Protein AF-A0A1I7WMR1-F1 (afdb_monomer_lite)

Structure (mmCIF, N/CA/C/O backbone):
data_AF-A0A1I7WMR1-F1
#
_entry.id   AF-A0A1I7WMR1-F1
#
loop_
_atom_site.group_PDB
_atom_site.id
_atom_site.type_symbol
_atom_site.label_atom_id
_atom_site.label_alt_id
_atom_site.label_comp_id
_atom_site.label_asym_id
_atom_site.label_entity_id
_atom_site.label_seq_id
_atom_site.pdbx_PDB_ins_code
_atom_site.Cartn_x
_atom_site.Cartn_y
_atom_site.Cartn_z
_atom_site.occupancy
_atom_site.B_iso_or_equiv
_atom_site.auth_seq_id
_atom_site.auth_comp_id
_atom_site.auth_asym_id
_atom_site.auth_atom_id
_atom_site.pdbx_PDB_model_num
ATOM 1 N N . MET A 1 1 ? 25.795 9.530 -84.451 1.00 42.78 1 MET A N 1
ATOM 2 C CA . MET A 1 1 ? 26.463 8.568 -83.548 1.00 42.78 1 MET A CA 1
ATOM 3 C C . MET A 1 1 ? 25.908 8.769 -82.147 1.00 42.78 1 MET A C 1
ATOM 5 O O . MET A 1 1 ? 25.925 9.890 -81.662 1.00 42.78 1 MET A O 1
ATOM 9 N N . ALA A 1 2 ? 25.283 7.728 -81.600 1.00 42.16 2 ALA A N 1
ATOM 10 C CA . ALA A 1 2 ? 24.479 7.736 -80.379 1.00 42.16 2 ALA A CA 1
ATOM 11 C C . ALA A 1 2 ? 25.284 7.271 -79.154 1.00 42.16 2 ALA A C 1
ATOM 13 O O . ALA A 1 2 ? 26.173 6.439 -79.315 1.00 42.16 2 ALA A O 1
ATOM 14 N N . SER A 1 3 ? 24.933 7.779 -77.967 1.00 45.47 3 SER A N 1
ATOM 15 C CA . SER A 1 3 ? 25.080 7.193 -76.610 1.00 45.47 3 SER A CA 1
ATOM 16 C C . SER A 1 3 ? 24.364 8.169 -75.647 1.00 45.47 3 SER A C 1
ATOM 18 O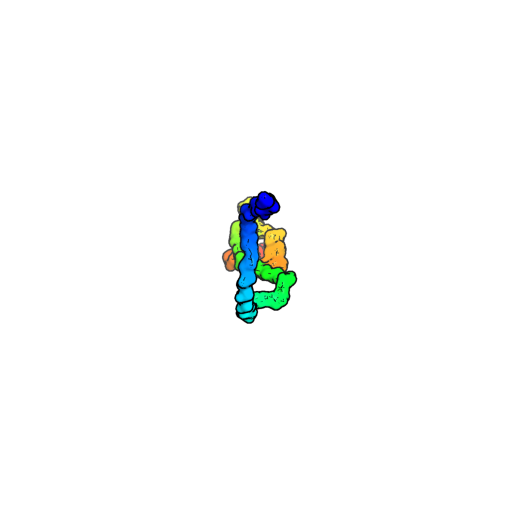 O . SER A 1 3 ? 24.759 9.327 -75.591 1.00 45.47 3 SER A O 1
ATOM 20 N N . THR A 1 4 ? 23.131 7.916 -75.172 1.00 49.88 4 THR A N 1
ATOM 21 C CA . THR A 1 4 ? 22.756 7.237 -73.896 1.00 49.88 4 THR A CA 1
ATOM 22 C C . THR A 1 4 ? 23.510 7.808 -72.679 1.00 49.88 4 THR A C 1
ATOM 24 O O . THR A 1 4 ? 24.721 7.933 -72.748 1.00 49.88 4 THR A O 1
ATOM 27 N N . SER A 1 5 ? 22.927 8.156 -71.530 1.00 44.78 5 SER A N 1
ATOM 28 C CA . SER A 1 5 ? 21.773 7.582 -70.830 1.00 44.78 5 SER A CA 1
ATOM 29 C C . SER A 1 5 ? 21.240 8.525 -69.737 1.00 44.78 5 SER A C 1
ATOM 31 O O . SER A 1 5 ? 21.999 9.221 -69.069 1.00 44.78 5 SER A O 1
ATOM 33 N N . SER A 1 6 ? 19.929 8.454 -69.528 1.00 45.34 6 SER A N 1
ATOM 34 C CA . SER A 1 6 ? 19.134 8.931 -68.391 1.00 45.34 6 SER A CA 1
ATOM 35 C C . SER A 1 6 ? 19.510 8.296 -67.043 1.00 45.34 6 SER A C 1
ATOM 37 O O . SER A 1 6 ? 19.782 7.098 -66.997 1.00 45.34 6 SER A O 1
ATOM 39 N N . GLY A 1 7 ? 19.384 9.052 -65.945 1.00 41.31 7 GLY A N 1
ATOM 40 C CA . GLY A 1 7 ? 19.329 8.515 -64.579 1.00 41.31 7 GLY A CA 1
ATOM 41 C C . GLY A 1 7 ? 19.248 9.616 -63.517 1.00 41.31 7 GLY A C 1
ATOM 42 O O . GLY A 1 7 ? 20.179 10.399 -63.376 1.00 41.31 7 GLY A O 1
ATOM 43 N N . GLN A 1 8 ? 18.124 9.671 -62.805 1.00 39.50 8 GLN A N 1
ATOM 44 C CA . GLN A 1 8 ? 17.698 10.698 -61.854 1.00 39.50 8 GLN A CA 1
ATOM 45 C C . GLN A 1 8 ? 17.534 10.046 -60.460 1.00 39.50 8 GLN A C 1
ATOM 47 O O . GLN A 1 8 ? 16.769 9.093 -60.364 1.00 39.50 8 GLN A O 1
ATOM 52 N N . ASP A 1 9 ? 18.261 10.573 -59.453 1.00 36.34 9 ASP A N 1
ATOM 53 C CA . ASP A 1 9 ? 17.999 10.668 -57.986 1.00 36.34 9 ASP A CA 1
ATOM 54 C C . ASP A 1 9 ? 17.724 9.407 -57.104 1.00 36.34 9 ASP A C 1
ATOM 56 O O . ASP A 1 9 ? 17.287 8.380 -57.613 1.00 36.34 9 ASP A O 1
ATOM 60 N N . PRO A 1 10 ? 17.789 9.474 -55.740 1.00 54.31 10 PRO A N 1
ATOM 61 C CA . PRO A 1 10 ? 18.653 10.250 -54.819 1.00 54.31 10 PRO A CA 1
ATOM 62 C C . PRO A 1 10 ? 19.103 9.467 -53.533 1.00 54.31 10 PRO A C 1
ATOM 64 O O . PRO A 1 10 ? 18.796 8.297 -53.339 1.00 54.31 10 PRO A O 1
ATOM 67 N N . ALA A 1 11 ? 19.735 10.197 -52.597 1.00 32.97 11 ALA A N 1
ATOM 68 C CA . ALA A 1 11 ? 19.688 10.027 -51.128 1.00 32.97 11 ALA A CA 1
ATOM 69 C C . ALA A 1 11 ? 20.765 9.179 -50.402 1.00 32.97 11 ALA A C 1
ATOM 71 O O . ALA A 1 11 ? 20.591 8.009 -50.092 1.00 32.97 11 ALA A O 1
ATOM 72 N N . GLY A 1 12 ? 21.815 9.885 -49.956 1.00 43.06 12 GLY A N 1
ATOM 73 C CA . GLY A 1 12 ? 22.139 10.003 -48.527 1.00 43.06 12 GLY A CA 1
ATOM 74 C C . GLY A 1 12 ? 22.847 8.833 -47.839 1.00 43.06 12 GLY A C 1
ATOM 75 O O . GLY A 1 12 ? 22.216 7.969 -47.240 1.00 43.06 12 GLY A O 1
ATOM 76 N N . THR A 1 13 ? 24.175 8.895 -47.743 1.00 43.97 13 THR A N 1
ATOM 77 C CA . THR A 1 13 ? 24.901 8.219 -46.655 1.00 43.97 13 THR A CA 1
ATOM 78 C C . THR A 1 13 ? 26.031 9.123 -46.178 1.00 43.97 13 THR A C 1
ATOM 80 O O . THR A 1 13 ? 27.170 9.020 -46.621 1.00 43.97 13 THR A O 1
ATOM 83 N N . ASN A 1 14 ? 25.697 10.067 -45.293 1.00 41.06 14 ASN A N 1
ATOM 84 C CA . ASN A 1 14 ? 26.701 10.854 -44.588 1.00 41.06 14 ASN A CA 1
ATOM 85 C C . ASN A 1 14 ? 27.344 9.981 -43.511 1.00 41.06 14 ASN A C 1
ATOM 87 O O . ASN A 1 14 ? 26.767 9.714 -42.459 1.00 41.06 14 ASN A O 1
ATOM 91 N N . SER A 1 15 ? 28.581 9.582 -43.779 1.00 47.19 15 SER A N 1
ATOM 92 C CA . SER A 1 15 ? 29.567 9.253 -42.765 1.00 47.19 15 SER A CA 1
ATOM 93 C C . SER A 1 15 ? 29.745 10.455 -41.835 1.00 47.19 15 SER A C 1
ATOM 95 O O . SER A 1 15 ? 30.333 11.468 -42.209 1.00 47.19 15 SER A O 1
ATOM 97 N N . THR A 1 16 ? 29.243 10.361 -40.610 1.00 36.94 16 THR A N 1
ATOM 98 C CA . THR A 1 16 ? 29.669 11.236 -39.518 1.00 36.94 16 THR A CA 1
ATOM 99 C C . THR A 1 16 ? 30.042 10.349 -38.347 1.00 36.94 16 THR A C 1
ATOM 101 O O . THR A 1 16 ? 29.195 9.820 -37.634 1.00 36.94 16 THR A O 1
ATOM 104 N N . GLN A 1 17 ? 31.352 10.160 -38.197 1.00 51.69 17 GLN A N 1
ATOM 105 C CA . GLN A 1 17 ? 31.973 9.751 -36.949 1.00 51.69 17 GLN A CA 1
ATOM 106 C C . GLN A 1 17 ? 31.542 10.737 -35.860 1.00 51.69 17 GLN A C 1
ATOM 108 O O . GLN A 1 17 ? 32.059 11.848 -35.782 1.00 51.69 17 GLN A O 1
ATOM 113 N N . SER A 1 18 ? 30.610 10.334 -35.004 1.00 39.44 18 SER A N 1
ATOM 114 C CA . SER A 1 18 ? 30.485 10.913 -33.673 1.00 39.44 18 SER A CA 1
ATOM 115 C C . SER A 1 18 ? 31.064 9.905 -32.691 1.00 39.44 18 SER A C 1
ATOM 117 O O . SER A 1 18 ? 30.402 8.950 -32.286 1.00 39.44 18 SER A O 1
ATOM 119 N N . SER A 1 19 ? 32.333 10.106 -32.344 1.00 47.72 19 SER A N 1
ATOM 120 C CA . SER A 1 19 ? 32.955 9.529 -31.159 1.00 47.72 19 SER A CA 1
ATOM 121 C C . SER A 1 19 ? 32.233 10.064 -29.922 1.00 47.72 19 SER A C 1
ATOM 123 O O . SER A 1 19 ? 32.632 11.051 -29.300 1.00 47.72 19 SER A O 1
ATOM 125 N N . SER A 1 20 ? 31.116 9.425 -29.585 1.00 50.28 20 SER A N 1
ATOM 126 C CA . SER A 1 20 ? 30.415 9.6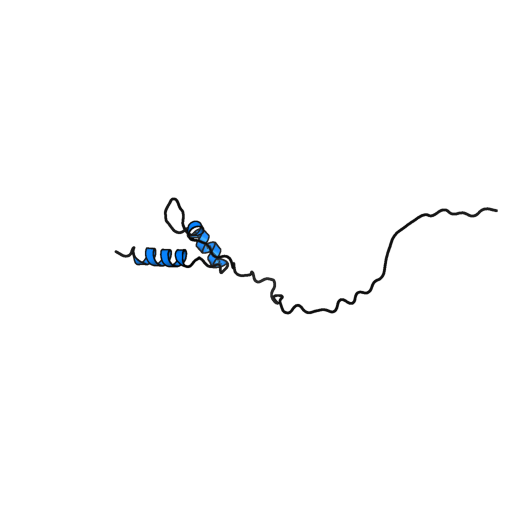55 -28.331 1.00 50.28 20 SER A CA 1
ATOM 127 C C . SER A 1 20 ? 31.333 9.197 -27.208 1.00 50.28 20 SER A C 1
ATOM 129 O O . SER A 1 20 ? 31.513 8.007 -26.978 1.00 50.28 20 SER A O 1
ATOM 131 N N . LYS A 1 21 ? 31.974 10.168 -26.553 1.00 50.75 21 LYS A N 1
ATOM 132 C CA . LYS A 1 21 ? 32.687 9.977 -25.292 1.00 50.75 21 LYS A CA 1
ATOM 133 C C . LYS A 1 21 ? 31.750 9.218 -24.355 1.00 50.75 21 LYS A C 1
ATOM 135 O O . LYS A 1 21 ? 30.667 9.721 -24.058 1.00 50.75 21 LYS A O 1
ATOM 140 N N . ASP A 1 22 ? 32.169 8.034 -23.919 1.00 58.00 22 ASP A N 1
ATOM 141 C CA . ASP A 1 22 ? 31.513 7.258 -22.870 1.00 58.00 22 ASP A CA 1
ATOM 142 C C . ASP A 1 22 ? 31.531 8.066 -21.567 1.00 58.00 22 ASP A C 1
ATOM 144 O O . ASP A 1 22 ? 32.384 7.891 -20.693 1.00 58.00 22 ASP A O 1
ATOM 148 N N . THR A 1 23 ? 30.596 9.003 -21.431 1.00 62.03 23 THR A N 1
ATOM 149 C CA . THR A 1 23 ? 30.292 9.636 -20.156 1.00 62.03 23 THR A CA 1
ATOM 150 C C . THR A 1 23 ? 29.622 8.557 -19.321 1.00 62.03 23 THR A C 1
ATOM 152 O O . THR A 1 23 ? 28.406 8.396 -19.369 1.00 62.03 23 THR A O 1
ATOM 155 N N . LYS A 1 24 ? 30.423 7.747 -18.617 1.00 64.19 24 LYS A N 1
ATOM 156 C CA . LYS A 1 24 ? 29.923 6.730 -17.689 1.00 64.19 24 LYS A CA 1
ATOM 157 C C . LYS A 1 24 ? 28.990 7.417 -16.694 1.00 64.19 24 LYS A C 1
ATOM 159 O O . LYS A 1 24 ? 29.449 8.118 -15.792 1.00 64.19 24 LYS A O 1
ATOM 164 N N . LEU A 1 25 ? 27.684 7.242 -16.876 1.00 64.62 25 LEU A N 1
ATOM 165 C CA . LEU A 1 25 ? 26.687 7.702 -15.925 1.00 64.62 25 LEU A CA 1
ATOM 166 C C . LEU A 1 25 ? 26.823 6.824 -14.676 1.00 64.62 25 LEU A C 1
ATOM 168 O O . LEU A 1 25 ? 26.337 5.698 -14.634 1.00 64.62 25 LEU A O 1
ATOM 172 N N . TYR A 1 26 ? 27.512 7.334 -13.653 1.00 67.75 26 TYR A N 1
ATOM 173 C CA . TYR A 1 26 ? 27.673 6.673 -12.346 1.00 67.75 26 TYR A CA 1
ATOM 174 C C . TYR A 1 26 ? 26.356 6.546 -11.555 1.00 67.75 26 TYR A C 1
ATOM 176 O O . TYR A 1 26 ? 26.349 6.063 -10.427 1.00 67.75 26 TYR A O 1
ATOM 184 N N . THR A 1 27 ? 25.243 6.988 -12.133 1.00 78.69 27 THR A N 1
ATOM 185 C CA . THR A 1 27 ? 23.899 6.921 -11.559 1.00 78.69 27 THR A CA 1
ATOM 186 C C . THR A 1 27 ? 23.145 5.644 -11.932 1.00 78.69 27 THR A C 1
ATOM 188 O O . THR A 1 27 ? 22.119 5.356 -11.318 1.00 78.69 27 THR A O 1
ATOM 191 N N . GLU A 1 28 ? 23.619 4.856 -12.904 1.00 84.56 28 GLU A N 1
ATOM 192 C CA . GLU A 1 28 ? 22.970 3.591 -13.259 1.00 84.56 28 GLU A CA 1
ATOM 193 C C . GLU A 1 28 ? 23.322 2.463 -12.283 1.00 84.56 28 GLU A C 1
ATOM 195 O O . GLU A 1 28 ? 24.469 2.286 -11.867 1.00 84.56 28 GLU A O 1
ATOM 200 N N . ARG A 1 29 ? 22.324 1.634 -11.950 1.00 88.56 29 ARG A N 1
ATOM 201 C CA . ARG A 1 29 ? 22.552 0.415 -11.171 1.00 88.56 29 ARG A CA 1
ATOM 202 C C . ARG A 1 29 ? 23.445 -0.561 -11.937 1.00 88.56 29 ARG A C 1
ATOM 204 O O . ARG A 1 29 ? 23.155 -0.912 -13.078 1.00 88.56 29 ARG A O 1
ATOM 211 N N . PHE A 1 30 ? 24.450 -1.097 -11.244 1.00 88.25 30 PHE A N 1
ATOM 212 C CA . PHE A 1 30 ? 25.324 -2.147 -11.772 1.00 88.25 30 PHE A CA 1
ATOM 213 C C . PHE A 1 30 ? 24.576 -3.470 -12.027 1.00 88.25 30 PHE A C 1
ATOM 215 O O . PHE A 1 30 ? 24.809 -4.133 -13.033 1.00 88.25 30 PHE A O 1
ATOM 222 N N . VAL A 1 31 ? 23.632 -3.837 -11.152 1.00 90.75 31 VAL A N 1
ATOM 223 C CA . VAL A 1 31 ? 22.812 -5.051 -11.299 1.00 90.75 31 VAL A CA 1
ATOM 224 C C . VAL A 1 31 ? 21.404 -4.670 -11.749 1.00 90.75 31 VAL A C 1
ATOM 226 O O . VAL A 1 31 ? 20.593 -4.204 -10.950 1.00 90.75 31 VAL A O 1
ATOM 229 N N . LYS A 1 32 ? 21.110 -4.877 -13.037 1.00 89.38 32 LYS A N 1
ATOM 230 C CA . LYS A 1 32 ? 19.824 -4.496 -13.655 1.00 89.38 32 LYS A CA 1
ATOM 231 C C . LYS A 1 32 ? 18.676 -5.476 -13.371 1.00 89.38 32 LYS A C 1
ATOM 233 O O . LYS A 1 32 ? 17.523 -5.118 -13.564 1.00 89.38 32 LYS A O 1
ATOM 238 N N . SER A 1 33 ? 18.971 -6.694 -12.909 1.00 93.25 33 SER A N 1
ATOM 239 C CA . SER A 1 33 ? 17.963 -7.728 -12.617 1.00 93.25 33 SER A CA 1
ATOM 240 C C . SER A 1 33 ? 17.248 -7.545 -11.275 1.00 93.25 33 SER A C 1
ATOM 242 O O . SER A 1 33 ? 16.199 -8.148 -11.056 1.00 93.25 33 SER A O 1
ATOM 244 N N . VAL A 1 34 ? 17.801 -6.733 -10.371 1.00 91.62 34 VAL A N 1
ATOM 245 C CA . VAL A 1 34 ? 17.202 -6.477 -9.058 1.00 91.62 34 VAL A CA 1
ATOM 246 C C . VAL A 1 34 ? 16.107 -5.432 -9.215 1.00 91.62 34 VAL A C 1
ATOM 248 O O . VAL A 1 34 ? 16.366 -4.306 -9.648 1.00 91.62 34 VAL A O 1
ATOM 251 N N . GLN A 1 35 ? 14.885 -5.801 -8.836 1.00 90.88 35 GLN A N 1
ATOM 252 C CA . GLN A 1 35 ? 13.761 -4.871 -8.843 1.00 90.88 35 GLN A CA 1
ATOM 253 C C . GLN A 1 35 ? 14.006 -3.717 -7.861 1.00 90.88 35 GLN A C 1
ATOM 255 O O . GLN A 1 35 ? 14.755 -3.836 -6.888 1.00 90.88 35 GLN A O 1
ATOM 260 N N . PHE A 1 36 ? 13.444 -2.553 -8.165 1.00 92.38 36 PHE A N 1
ATOM 261 C CA . PHE A 1 36 ? 13.472 -1.431 -7.235 1.00 92.38 36 PHE A CA 1
ATOM 262 C C . PHE A 1 36 ? 12.368 -1.596 -6.185 1.00 92.38 36 PHE A C 1
ATOM 264 O O . PHE A 1 36 ? 11.289 -2.084 -6.533 1.00 92.38 36 PHE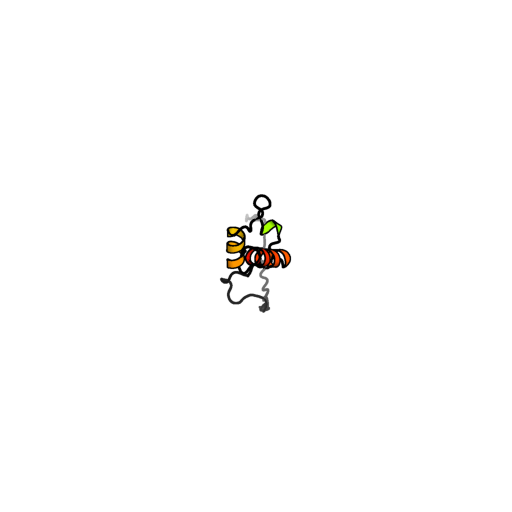 A O 1
ATOM 271 N N . PRO A 1 37 ? 12.609 -1.159 -4.938 1.00 93.69 37 PRO A N 1
ATOM 272 C CA . PRO A 1 37 ? 11.553 -1.021 -3.944 1.00 93.69 37 PRO A CA 1
ATOM 273 C C . PRO A 1 37 ? 10.407 -0.148 -4.461 1.00 93.69 37 PRO A C 1
ATOM 275 O O . PRO A 1 37 ? 10.642 0.813 -5.203 1.00 93.69 37 PRO A O 1
ATOM 278 N N . ILE A 1 38 ? 9.175 -0.431 -4.034 1.00 93.69 38 ILE A N 1
ATOM 279 C CA . ILE A 1 38 ? 8.067 0.505 -4.250 1.00 93.69 38 ILE A CA 1
ATOM 280 C C . ILE A 1 38 ? 8.275 1.731 -3.354 1.00 93.69 38 ILE A C 1
ATOM 282 O O . ILE A 1 38 ? 8.271 1.632 -2.129 1.00 93.69 38 ILE A O 1
ATOM 286 N N . SER A 1 39 ? 8.437 2.901 -3.972 1.00 94.3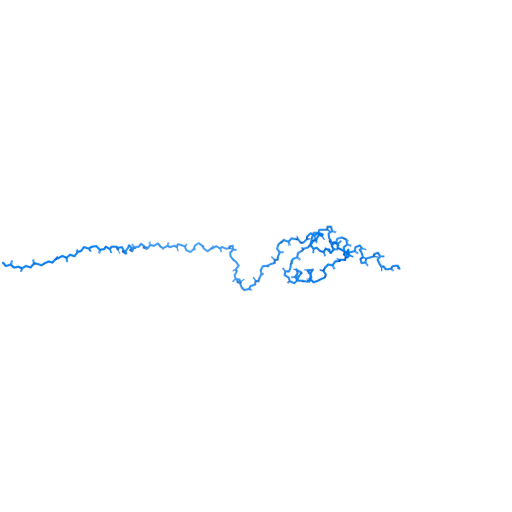8 39 SER A N 1
ATOM 287 C CA . SER A 1 39 ? 8.593 4.172 -3.249 1.00 94.38 39 SER A CA 1
ATOM 288 C C . SER A 1 39 ? 7.269 4.745 -2.738 1.00 94.38 39 SER A C 1
ATOM 290 O O . SER A 1 39 ? 7.262 5.508 -1.773 1.00 94.38 39 SER A O 1
ATOM 292 N N . GLU A 1 40 ? 6.161 4.423 -3.408 1.00 95.50 40 GLU A N 1
ATOM 293 C CA . GLU A 1 40 ? 4.831 4.907 -3.043 1.00 95.50 40 GLU A CA 1
ATOM 294 C C . GLU A 1 40 ? 4.361 4.276 -1.734 1.00 95.50 40 GLU A C 1
ATOM 296 O O . GLU A 1 40 ? 4.552 3.081 -1.500 1.00 95.50 40 GLU A O 1
ATOM 301 N N . ARG A 1 41 ? 3.731 5.092 -0.886 1.00 97.94 41 ARG A N 1
ATOM 302 C CA . ARG A 1 41 ? 3.146 4.629 0.368 1.00 97.94 41 ARG A CA 1
ATOM 303 C C . ARG A 1 41 ? 1.662 4.357 0.188 1.00 97.94 41 ARG A C 1
ATOM 305 O O . ARG A 1 41 ? 0.955 5.200 -0.352 1.00 97.94 41 ARG A O 1
ATOM 312 N N . LEU A 1 42 ? 1.177 3.222 0.687 1.00 97.81 42 LEU A N 1
ATOM 313 C CA . LEU A 1 42 ? -0.267 2.991 0.751 1.00 97.81 42 LEU A CA 1
ATOM 314 C C . LEU A 1 42 ? -0.899 3.850 1.844 1.00 97.81 42 LEU A C 1
ATOM 316 O O . LEU A 1 42 ? -0.442 3.843 2.989 1.00 97.81 42 LEU A O 1
ATOM 320 N N . ASN A 1 43 ? -1.991 4.519 1.494 1.00 97.19 43 ASN A N 1
ATOM 321 C CA . ASN A 1 43 ? -2.800 5.280 2.435 1.00 97.19 43 ASN A CA 1
ATOM 322 C C . ASN A 1 43 ? -3.818 4.399 3.179 1.00 97.19 43 ASN A C 1
ATOM 324 O O . ASN A 1 43 ? -3.992 3.211 2.889 1.00 97.19 43 ASN A O 1
ATOM 328 N N . VAL A 1 44 ? -4.533 4.995 4.133 1.00 96.38 44 VAL A N 1
ATOM 329 C CA . VAL A 1 44 ? -5.537 4.293 4.950 1.00 96.38 44 VAL A CA 1
ATOM 330 C C . VAL A 1 44 ? -6.644 3.653 4.098 1.00 96.38 44 VAL A C 1
ATOM 332 O O . VAL A 1 44 ? -7.041 2.524 4.382 1.00 96.38 44 VAL A O 1
ATOM 335 N N . ASP A 1 45 ? -7.113 4.315 3.038 1.00 95.81 45 ASP A N 1
ATOM 336 C CA . ASP A 1 45 ? -8.185 3.804 2.168 1.00 95.81 45 ASP A CA 1
ATOM 337 C C . ASP A 1 45 ? -7.748 2.609 1.305 1.00 95.81 45 ASP A C 1
ATOM 339 O O . ASP A 1 45 ? -8.558 1.742 0.969 1.00 95.81 45 ASP A O 1
ATOM 343 N N . GLN A 1 46 ? -6.466 2.556 0.939 1.00 96.56 46 GLN A N 1
ATOM 344 C CA . GLN A 1 46 ? -5.858 1.439 0.213 1.00 96.56 46 GLN A CA 1
ATOM 345 C C . GLN A 1 46 ? -5.587 0.255 1.151 1.00 96.56 46 GLN A C 1
ATOM 347 O O . GLN A 1 46 ? -5.710 -0.901 0.746 1.00 96.56 46 GLN A O 1
ATOM 352 N N . VAL A 1 47 ? -5.241 0.534 2.411 1.00 97.44 47 VAL A N 1
ATOM 353 C CA . VAL A 1 47 ? -4.952 -0.487 3.425 1.00 97.44 47 VAL A CA 1
ATOM 354 C C . VAL A 1 47 ? -6.229 -1.102 3.998 1.00 97.44 47 VAL A C 1
ATOM 356 O O . VAL A 1 47 ? -6.260 -2.309 4.226 1.00 97.44 47 VAL A O 1
ATOM 359 N N . TYR A 1 48 ? -7.290 -0.325 4.216 1.00 97.00 48 TYR A N 1
ATOM 360 C CA . TYR A 1 48 ? -8.527 -0.794 4.844 1.00 97.00 48 TYR A CA 1
ATOM 361 C C . TYR A 1 48 ? -9.658 -0.997 3.834 1.00 97.00 48 TYR A C 1
ATOM 363 O O . TYR A 1 48 ? -9.814 -0.283 2.845 1.00 97.00 48 TYR A O 1
ATOM 371 N N . ASP A 1 49 ? -10.504 -1.993 4.078 1.00 95.94 49 ASP A N 1
ATOM 372 C CA . ASP A 1 49 ? -11.755 -2.124 3.341 1.00 95.94 49 ASP A CA 1
ATOM 373 C C . ASP A 1 49 ? -12.839 -1.246 3.973 1.00 95.94 49 ASP A C 1
ATOM 375 O O . ASP A 1 49 ? -13.255 -1.468 5.108 1.00 95.94 49 ASP A O 1
ATOM 379 N N . ARG A 1 50 ? -13.338 -0.268 3.206 1.00 93.12 50 ARG A N 1
ATOM 380 C CA . ARG A 1 50 ? -14.377 0.680 3.640 1.00 93.12 50 ARG A CA 1
ATOM 381 C C . ARG A 1 50 ? -15.662 -0.005 4.113 1.00 93.12 50 ARG A C 1
ATOM 383 O O . ARG A 1 50 ? -16.381 0.577 4.915 1.00 93.12 50 ARG A O 1
ATOM 390 N N . ARG A 1 51 ? -15.970 -1.213 3.624 1.00 93.94 51 ARG A N 1
ATOM 391 C CA . ARG A 1 51 ? -17.195 -1.937 4.000 1.00 93.94 51 ARG A CA 1
ATOM 392 C C . ARG A 1 51 ? -17.022 -2.762 5.269 1.00 93.94 51 ARG A C 1
ATOM 394 O O . ARG A 1 51 ? -17.939 -2.827 6.078 1.00 93.94 51 ARG A O 1
ATOM 401 N N . THR A 1 52 ? -15.889 -3.444 5.411 1.00 92.25 52 THR A N 1
ATOM 402 C CA . THR A 1 52 ? -15.659 -4.368 6.534 1.00 92.25 52 THR A CA 1
ATOM 403 C C . THR A 1 52 ? -14.909 -3.720 7.692 1.00 92.25 52 THR A C 1
ATOM 405 O O . THR A 1 52 ? -14.914 -4.267 8.790 1.00 92.25 52 THR A O 1
ATOM 408 N N . GLY A 1 53 ? -14.259 -2.577 7.459 1.00 92.19 53 GLY A N 1
ATOM 409 C CA . GLY A 1 53 ? -13.422 -1.888 8.437 1.00 92.19 53 GLY A CA 1
ATOM 410 C C . GLY A 1 53 ? -12.121 -2.622 8.761 1.00 92.19 53 GLY A C 1
ATOM 411 O O . GLY A 1 53 ? -11.387 -2.163 9.626 1.00 92.19 53 GLY A O 1
ATOM 412 N N . LYS A 1 54 ? -11.829 -3.740 8.083 1.00 92.94 54 LYS A N 1
ATOM 413 C CA . LYS A 1 54 ? -10.656 -4.582 8.334 1.00 92.94 54 LYS A CA 1
ATOM 414 C C . LYS A 1 54 ? -9.515 -4.260 7.364 1.00 92.94 54 LYS A C 1
ATOM 416 O O . LYS A 1 54 ? -9.784 -3.867 6.222 1.00 92.94 54 LYS A O 1
ATOM 421 N N . PRO A 1 55 ? -8.252 -4.470 7.771 1.00 95.94 55 PRO A N 1
ATOM 422 C CA . PRO A 1 55 ? -7.117 -4.340 6.870 1.00 95.94 55 PRO A CA 1
ATOM 423 C C . PRO A 1 55 ? -7.152 -5.410 5.765 1.00 95.94 55 PRO A C 1
ATOM 425 O O . PRO A 1 55 ? -7.448 -6.585 5.996 1.00 95.94 55 PRO A O 1
ATOM 428 N N . ARG A 1 56 ? -6.823 -4.999 4.539 1.00 97.19 56 ARG A N 1
ATOM 429 C CA . ARG A 1 56 ? -6.739 -5.838 3.339 1.00 97.19 56 ARG A CA 1
ATOM 430 C C . ARG A 1 56 ? -5.402 -6.584 3.325 1.00 97.19 56 ARG A C 1
ATOM 432 O O . ARG A 1 56 ? -4.431 -6.131 2.724 1.00 97.19 56 ARG A O 1
ATOM 439 N N . HIS A 1 57 ? -5.355 -7.737 3.988 1.00 96.12 57 HIS A N 1
ATOM 440 C CA . HIS A 1 57 ? -4.124 -8.524 4.154 1.00 96.12 57 HIS A CA 1
ATOM 441 C C . HIS A 1 57 ? -3.413 -8.884 2.835 1.00 96.12 57 HIS A C 1
ATOM 443 O O . HIS A 1 57 ? -2.190 -8.806 2.781 1.00 96.12 57 HIS A O 1
ATOM 449 N N . GLU A 1 58 ? -4.146 -9.213 1.766 1.00 97.38 58 GLU A N 1
ATOM 450 C CA . GLU A 1 58 ? -3.543 -9.511 0.454 1.00 97.38 58 GLU A CA 1
ATOM 451 C C . GLU A 1 58 ? -2.828 -8.289 -0.148 1.00 97.38 58 GLU A C 1
ATOM 453 O O . GLU A 1 58 ? -1.700 -8.409 -0.620 1.00 97.38 58 GLU A O 1
ATOM 458 N N . VAL A 1 59 ? -3.429 -7.094 -0.051 1.00 96.75 59 VAL A N 1
ATOM 459 C CA . VAL A 1 59 ? -2.827 -5.838 -0.542 1.00 96.75 59 VAL A CA 1
ATOM 460 C C . VAL A 1 59 ? -1.545 -5.527 0.227 1.00 96.75 59 VAL A C 1
ATOM 462 O O . VAL A 1 59 ? -0.514 -5.229 -0.373 1.00 96.75 59 VAL A O 1
ATOM 465 N N . LEU A 1 60 ? -1.595 -5.641 1.556 1.00 97.25 60 LEU A N 1
ATOM 466 C CA . LEU A 1 60 ? -0.432 -5.445 2.418 1.00 97.25 60 LEU A CA 1
ATOM 467 C C . LEU A 1 60 ? 0.685 -6.449 2.095 1.00 97.25 60 LEU A C 1
ATOM 469 O O . LEU A 1 60 ? 1.837 -6.046 1.956 1.00 97.25 60 LEU A O 1
ATOM 473 N N . ARG A 1 61 ? 0.356 -7.738 1.925 1.00 97.25 61 ARG A N 1
ATOM 474 C CA . ARG A 1 61 ? 1.336 -8.785 1.590 1.00 97.25 61 ARG A CA 1
ATOM 475 C C . ARG A 1 61 ? 2.050 -8.472 0.280 1.00 97.25 61 ARG A C 1
ATOM 477 O O . ARG A 1 61 ? 3.279 -8.449 0.240 1.00 97.25 61 ARG A O 1
ATOM 484 N N . ASP A 1 62 ? 1.287 -8.223 -0.776 1.00 97.25 62 ASP A N 1
ATOM 485 C CA . ASP A 1 62 ? 1.836 -8.000 -2.112 1.00 97.25 62 ASP A CA 1
ATOM 486 C C . ASP A 1 62 ? 2.676 -6.714 -2.180 1.00 97.25 62 ASP A C 1
ATOM 488 O O . ASP A 1 62 ? 3.638 -6.638 -2.950 1.00 97.25 62 ASP A O 1
ATOM 492 N N . HIS A 1 63 ? 2.345 -5.714 -1.357 1.00 97.50 63 HIS A N 1
ATOM 493 C CA . HIS A 1 63 ? 3.095 -4.467 -1.257 1.00 97.50 63 HIS A CA 1
ATOM 494 C C . HIS A 1 63 ? 4.394 -4.627 -0.449 1.00 97.50 63 HIS A C 1
ATOM 496 O O . HIS A 1 63 ? 5.453 -4.183 -0.894 1.00 97.50 63 HIS A O 1
ATOM 502 N N . PHE A 1 64 ? 4.354 -5.322 0.691 1.00 97.44 64 PHE A N 1
ATOM 503 C CA . PHE A 1 64 ? 5.534 -5.543 1.533 1.00 97.44 64 PHE A CA 1
ATOM 504 C C . PHE A 1 64 ? 6.569 -6.479 0.902 1.00 97.44 64 PHE A C 1
ATOM 506 O O . PHE A 1 64 ? 7.764 -6.255 1.083 1.00 97.44 64 PHE A O 1
ATOM 513 N N . ILE A 1 65 ? 6.152 -7.468 0.100 1.00 97.12 65 ILE A N 1
ATOM 514 C CA . ILE A 1 65 ? 7.081 -8.306 -0.686 1.00 97.12 65 ILE A CA 1
ATOM 515 C C . ILE A 1 65 ? 7.936 -7.453 -1.636 1.00 97.12 65 ILE A C 1
ATOM 517 O O . ILE A 1 65 ? 9.084 -7.792 -1.911 1.00 97.12 65 ILE A O 1
ATOM 521 N N . LYS A 1 66 ? 7.387 -6.336 -2.121 1.00 96.25 66 LYS A N 1
ATOM 522 C CA . LYS A 1 66 ? 8.067 -5.383 -3.010 1.00 96.25 66 LYS A CA 1
ATOM 523 C C . LYS A 1 66 ? 8.707 -4.221 -2.241 1.00 96.25 66 LYS A C 1
ATOM 525 O O . LYS A 1 66 ? 8.954 -3.164 -2.819 1.00 96.25 66 LYS A O 1
ATOM 530 N N . GLU A 1 67 ? 8.935 -4.411 -0.940 1.00 96.88 67 GLU A N 1
ATOM 531 C CA . GLU A 1 67 ? 9.561 -3.445 -0.028 1.00 96.88 67 GLU A CA 1
ATOM 532 C C . GLU A 1 67 ? 8.807 -2.108 0.091 1.00 96.88 67 GLU A C 1
ATOM 534 O O . GLU A 1 67 ? 9.370 -1.094 0.509 1.00 96.88 67 GLU A O 1
ATOM 539 N N . GLY A 1 68 ? 7.522 -2.101 -0.269 1.00 96.81 68 GLY A N 1
ATOM 540 C CA . GLY A 1 68 ? 6.668 -0.933 -0.146 1.00 96.81 68 GLY A CA 1
ATOM 541 C C . GLY A 1 68 ? 6.362 -0.587 1.312 1.00 96.81 68 GLY A C 1
ATOM 542 O O . GLY A 1 68 ? 6.511 -1.409 2.221 1.00 96.81 68 GLY A O 1
ATOM 543 N N . ARG A 1 69 ? 5.933 0.650 1.556 1.00 97.94 69 ARG A N 1
ATOM 544 C CA . ARG A 1 69 ? 5.594 1.147 2.898 1.00 97.94 69 ARG A CA 1
ATOM 545 C C . ARG A 1 69 ? 4.150 1.618 2.941 1.00 97.94 69 ARG A C 1
ATOM 547 O O . ARG A 1 69 ? 3.523 1.854 1.920 1.00 97.94 69 ARG A O 1
ATOM 554 N N . ILE A 1 70 ? 3.623 1.786 4.140 1.00 98.06 70 ILE A N 1
ATOM 555 C CA . ILE A 1 70 ? 2.314 2.405 4.343 1.00 98.06 70 ILE A CA 1
ATOM 556 C C . ILE A 1 70 ? 2.490 3.747 5.046 1.00 98.06 70 ILE A C 1
ATOM 558 O O . ILE A 1 70 ? 3.548 4.023 5.620 1.00 98.06 70 ILE A O 1
ATOM 562 N N . GLU A 1 71 ? 1.478 4.598 4.954 1.00 98.19 71 GLU A N 1
ATOM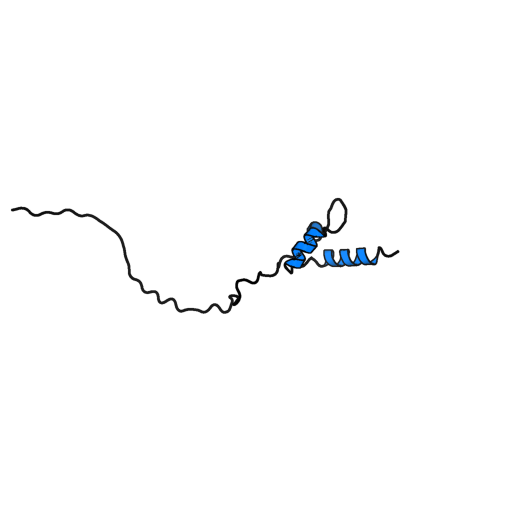 563 C CA . GLU A 1 71 ? 1.415 5.843 5.709 1.00 98.19 71 GLU A CA 1
ATOM 564 C C . GLU A 1 71 ? 1.405 5.582 7.217 1.00 98.19 71 GLU A C 1
ATOM 566 O O . GLU A 1 71 ? 0.997 4.517 7.696 1.00 98.19 71 GLU A O 1
ATOM 571 N N . GLU A 1 72 ? 1.878 6.574 7.967 1.00 97.75 72 GLU A N 1
ATOM 572 C CA . GLU A 1 72 ? 2.018 6.480 9.415 1.00 97.75 72 GLU A CA 1
ATOM 573 C C . GLU A 1 72 ? 0.662 6.256 10.090 1.00 97.75 72 GLU A C 1
ATOM 575 O O . GLU A 1 72 ? 0.547 5.359 10.926 1.00 97.75 72 GLU A O 1
ATOM 580 N N . GLU A 1 73 ? -0.392 6.964 9.666 1.00 96.81 73 GLU A N 1
ATOM 581 C CA . GLU A 1 73 ? -1.738 6.776 10.211 1.00 96.81 73 GLU A CA 1
ATOM 582 C C . GLU 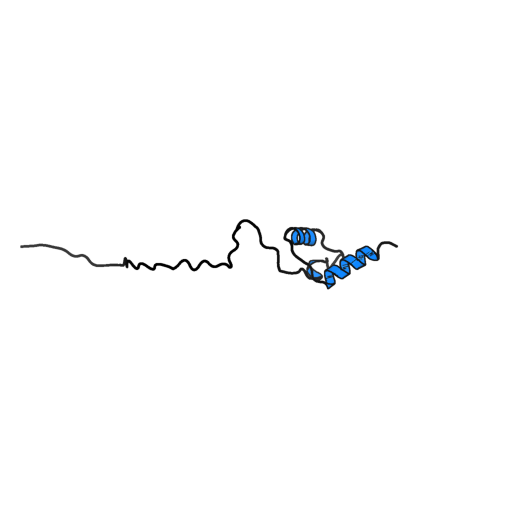A 1 73 ? -2.247 5.341 10.020 1.00 96.81 73 GLU A C 1
ATOM 584 O O . GLU A 1 73 ? -2.840 4.758 10.931 1.00 96.81 73 GLU A O 1
ATOM 589 N N . ALA A 1 74 ? -1.989 4.738 8.854 1.00 96.69 74 ALA A N 1
ATOM 590 C CA . ALA A 1 74 ? -2.401 3.365 8.574 1.00 96.69 74 ALA A CA 1
ATOM 591 C C . ALA A 1 74 ? -1.650 2.367 9.469 1.00 96.69 74 ALA A C 1
ATOM 593 O O . ALA A 1 74 ? -2.262 1.439 10.007 1.00 96.69 74 ALA A O 1
ATOM 594 N N . ALA A 1 75 ? -0.344 2.578 9.663 1.00 96.75 75 ALA A N 1
ATOM 595 C CA . ALA A 1 75 ? 0.495 1.741 10.515 1.00 96.75 75 ALA A CA 1
ATOM 596 C C . ALA A 1 75 ? 0.084 1.819 11.989 1.00 96.75 75 ALA A C 1
ATOM 598 O O . ALA A 1 75 ? -0.137 0.783 12.620 1.00 96.75 75 ALA A O 1
ATOM 599 N N . ILE A 1 76 ? -0.064 3.036 12.522 1.00 96.50 76 ILE A N 1
ATOM 600 C CA . ILE A 1 76 ? -0.486 3.272 13.907 1.00 96.50 76 ILE A CA 1
ATOM 601 C C . ILE A 1 76 ? -1.822 2.582 14.169 1.00 96.50 76 ILE A C 1
ATOM 603 O O . ILE A 1 76 ? -1.963 1.874 15.167 1.00 96.50 76 ILE A O 1
ATOM 607 N N . ARG A 1 77 ? -2.779 2.725 13.248 1.00 94.62 77 ARG A N 1
ATOM 608 C CA . ARG A 1 77 ? -4.099 2.116 13.390 1.00 94.62 77 ARG A CA 1
ATOM 609 C C . ARG A 1 77 ? -4.035 0.589 13.463 1.00 94.62 77 ARG A C 1
ATOM 611 O O . ARG A 1 77 ? -4.653 0.012 14.352 1.00 94.62 77 ARG A O 1
ATOM 618 N N . ILE A 1 78 ? -3.259 -0.064 12.588 1.00 95.31 78 ILE A N 1
ATOM 619 C CA . ILE A 1 78 ? -3.084 -1.530 12.630 1.00 95.31 78 ILE A CA 1
ATOM 620 C C . ILE A 1 78 ? -2.526 -1.959 13.994 1.00 95.31 78 ILE A C 1
ATOM 622 O O . ILE A 1 78 ? -3.042 -2.886 14.615 1.00 95.31 78 ILE A O 1
ATOM 626 N N . ILE A 1 79 ? -1.482 -1.277 14.475 1.00 95.31 79 ILE A N 1
ATOM 627 C CA . ILE A 1 79 ? -0.836 -1.597 15.756 1.00 95.31 79 ILE A CA 1
ATOM 628 C C . ILE A 1 79 ? -1.830 -1.445 16.914 1.00 95.31 79 ILE A C 1
ATOM 630 O O . ILE A 1 79 ? -1.904 -2.317 17.783 1.00 95.31 79 ILE A O 1
ATOM 634 N N . GLN A 1 80 ? -2.619 -0.371 16.918 1.00 93.31 80 GLN A N 1
ATOM 635 C CA . GLN A 1 80 ? -3.628 -0.117 17.944 1.00 93.31 80 GLN A CA 1
ATOM 636 C C . GLN A 1 80 ? -4.737 -1.176 17.935 1.00 93.31 80 GLN A C 1
ATOM 638 O O . GLN A 1 80 ? -5.062 -1.706 18.993 1.00 93.31 80 GLN A O 1
ATOM 643 N N . GLU A 1 81 ? -5.273 -1.547 16.769 1.00 90.56 81 GLU A N 1
ATOM 644 C CA . GLU A 1 81 ? -6.316 -2.580 16.658 1.00 90.56 81 GLU A CA 1
ATOM 645 C C . GLU A 1 81 ? -5.823 -3.954 17.152 1.00 90.56 81 GLU A C 1
ATOM 647 O O . GLU A 1 81 ? -6.554 -4.664 17.846 1.00 90.56 81 GLU A O 1
ATOM 652 N N . CYS A 1 82 ? -4.565 -4.309 16.874 1.00 86.62 82 CYS A N 1
ATOM 653 C CA . CYS A 1 82 ? -3.943 -5.532 17.394 1.00 86.62 82 CYS A CA 1
ATOM 654 C C . CYS A 1 82 ? -3.669 -5.479 18.907 1.00 86.62 82 CYS A C 1
ATOM 656 O O . CYS A 1 82 ? -3.633 -6.521 19.555 1.00 86.62 82 CYS A O 1
ATOM 658 N N . THR A 1 83 ? -3.476 -4.283 19.470 1.00 87.25 83 THR A N 1
ATOM 659 C CA . THR A 1 83 ? -3.178 -4.086 20.900 1.00 87.25 83 THR A CA 1
ATOM 660 C C . THR A 1 83 ? -4.441 -3.969 21.753 1.00 87.25 83 THR A C 1
ATOM 662 O O . THR A 1 83 ? -4.421 -4.331 22.920 1.00 87.25 83 THR A O 1
ATOM 665 N N . VAL A 1 84 ? -5.547 -3.456 21.214 1.00 76.44 84 VAL A N 1
ATOM 666 C CA . VAL A 1 84 ? -6.790 -3.245 21.980 1.00 76.44 84 VAL A CA 1
ATOM 667 C C . VAL A 1 84 ? -7.670 -4.501 22.011 1.00 76.44 84 VAL A C 1
ATOM 669 O O . VAL A 1 84 ? -8.386 -4.721 22.983 1.00 76.44 84 VAL A O 1
ATOM 672 N N . ASN A 1 85 ? -7.582 -5.375 21.006 1.00 60.66 85 ASN A N 1
ATOM 673 C CA . ASN A 1 85 ? -8.399 -6.594 20.907 1.00 60.66 85 ASN A CA 1
ATOM 674 C C . ASN A 1 85 ? -7.905 -7.781 21.774 1.00 60.66 85 ASN A C 1
ATOM 676 O O . ASN A 1 85 ? -8.185 -8.931 21.441 1.00 60.66 85 ASN A O 1
ATOM 680 N N . ILE A 1 86 ? -7.177 -7.525 22.869 1.00 57.31 86 ILE A N 1
ATOM 681 C CA . ILE A 1 86 ? -6.690 -8.548 23.826 1.00 57.31 86 ILE A CA 1
ATOM 682 C C . ILE A 1 86 ? -7.476 -8.601 25.152 1.00 57.31 86 ILE A C 1
ATOM 684 O O . ILE A 1 86 ? -7.018 -9.250 26.090 1.00 57.31 86 ILE A O 1
ATOM 688 N N . ASN A 1 87 ? -8.649 -7.964 25.238 1.00 46.44 87 ASN A N 1
ATOM 689 C CA . ASN A 1 87 ? -9.540 -8.048 26.409 1.00 46.44 87 ASN A CA 1
ATOM 690 C C . ASN A 1 87 ? -10.638 -9.102 26.249 1.00 46.44 87 ASN A C 1
ATOM 692 O O . ASN A 1 87 ? -11.345 -9.053 25.217 1.00 46.44 87 ASN A O 1
#

Sequence (87 aa):
MASTSSGQDPAGTNSTQSSSKDTKLYTERFVKSVQFPISERLNVDQVYDRRTGKPRHEVLRDHFIKEGRIEEEAAIRIIQECTVNIN

Organism: Heterorhabditis bacteriophora (NCBI:txid37862)

pLDDT: mean 78.91, std 22.4, range [32.97, 98.19]

Radius of gyration: 31.15 Å; chains: 1; bounding box: 50×21×110 Å

InterPro domains:
  IPR029052 Metallo-dependent phosphatase-like [G3DSA:3.60.21.10] (20-86)
  IPR043360 PP2B [PTHR45673] (26-83)

Secondary structure (DSSP, 8-state):
-------------------------TTS-S-TTSPPPP-SEE-HHHHB-TTT-SB-HHHHHHHHHTT-EE-HHHHHHHHHHHHHTT-

Foldseek 3Di:
DDDDDDDDDDDDDDDDDDPPPCPPPPPDDPDPPDDAADPDAAEQPQQADPVPRDGPVVSVVVNVVSVHHHDPVNVVVVVVVVVVPPD